Protein AF-X1VL59-F1 (afdb_monomer_lite)

Radius of gyration: 16.64 Å; chains: 1; bounding box: 40×26×43 Å

pLDDT: mean 94.8, std 4.2, range [69.0, 98.19]

Structure (mmCIF, N/CA/C/O backbone):
data_AF-X1VL59-F1
#
_entry.id   AF-X1VL59-F1
#
loop_
_atom_site.group_PDB
_atom_site.id
_atom_site.type_symbol
_atom_site.label_atom_id
_atom_site.label_alt_id
_atom_site.label_comp_id
_atom_site.label_asym_id
_atom_site.label_entity_id
_atom_site.label_seq_id
_atom_site.pdbx_PDB_ins_code
_atom_site.Cartn_x
_atom_site.Cartn_y
_atom_site.Cartn_z
_atom_site.occupancy
_atom_site.B_iso_or_equiv
_atom_site.auth_seq_id
_atom_site.auth_comp_id
_atom_site.auth_asym_id
_atom_site.auth_atom_id
_atom_site.pdbx_PDB_model_num
ATOM 1 N N . ASN A 1 1 ? 5.863 14.619 4.042 1.00 73.06 1 ASN A N 1
ATOM 2 C CA . ASN A 1 1 ? 5.404 13.212 4.060 1.00 73.06 1 ASN A CA 1
ATOM 3 C C . ASN A 1 1 ? 6.463 12.339 3.379 1.00 73.06 1 ASN A C 1
ATOM 5 O O . ASN A 1 1 ? 6.748 12.587 2.215 1.00 73.06 1 ASN A O 1
ATOM 9 N N . LYS A 1 2 ? 7.097 11.394 4.095 1.00 93.88 2 LYS A N 1
ATOM 10 C CA . LYS A 1 2 ? 8.183 10.532 3.564 1.00 93.88 2 LYS A CA 1
ATOM 11 C C . LYS A 1 2 ? 7.693 9.168 3.054 1.00 93.88 2 LYS A C 1
ATOM 13 O O . LYS A 1 2 ? 8.461 8.465 2.403 1.00 93.88 2 LYS A O 1
ATOM 18 N N . PHE A 1 3 ? 6.432 8.813 3.320 1.00 95.00 3 PHE A N 1
ATOM 19 C CA . PHE A 1 3 ? 5.903 7.480 3.040 1.00 95.00 3 PHE A CA 1
ATOM 20 C C . PHE A 1 3 ? 5.867 7.173 1.541 1.00 95.00 3 PHE A C 1
ATOM 22 O O . PHE A 1 3 ? 6.493 6.215 1.111 1.00 95.00 3 PHE A O 1
ATOM 29 N N . ILE A 1 4 ? 5.195 8.006 0.736 1.00 93.94 4 ILE A N 1
ATOM 30 C CA . ILE A 1 4 ? 5.028 7.755 -0.707 1.00 93.94 4 ILE A CA 1
ATOM 31 C C . ILE A 1 4 ? 6.375 7.709 -1.451 1.00 93.94 4 ILE A C 1
ATOM 33 O O . ILE A 1 4 ? 6.611 6.726 -2.153 1.00 93.94 4 ILE A O 1
ATOM 37 N N . PRO A 1 5 ? 7.310 8.667 -1.268 1.00 95.12 5 PRO A N 1
ATOM 38 C CA . PRO A 1 5 ? 8.630 8.561 -1.891 1.00 95.12 5 PRO A CA 1
ATOM 39 C C . PRO A 1 5 ? 9.404 7.310 -1.450 1.00 95.12 5 PRO A C 1
ATOM 41 O O . PRO A 1 5 ? 10.056 6.667 -2.271 1.00 95.12 5 PRO A O 1
ATOM 44 N N . GLY A 1 6 ? 9.320 6.943 -0.164 1.00 96.75 6 GLY A N 1
ATOM 45 C CA . GLY A 1 6 ? 9.948 5.733 0.369 1.00 96.75 6 GLY A CA 1
ATOM 46 C C . GLY A 1 6 ? 9.355 4.453 -0.219 1.00 96.75 6 GLY A C 1
ATOM 47 O O . GLY A 1 6 ? 10.105 3.568 -0.622 1.00 96.75 6 GLY A O 1
ATOM 48 N N . TYR A 1 7 ? 8.027 4.388 -0.323 1.00 96.69 7 TYR A N 1
ATOM 49 C CA . TYR A 1 7 ? 7.277 3.279 -0.907 1.00 96.69 7 TYR A CA 1
ATOM 50 C C . TYR A 1 7 ? 7.651 3.056 -2.371 1.00 96.69 7 TYR A C 1
ATOM 52 O O . TYR A 1 7 ? 8.087 1.963 -2.727 1.00 96.69 7 TYR A O 1
ATOM 60 N N . LEU A 1 8 ? 7.566 4.105 -3.196 1.00 96.38 8 LEU A N 1
ATOM 61 C CA . LEU A 1 8 ? 7.893 4.026 -4.621 1.00 96.38 8 LEU A CA 1
ATOM 62 C C . LEU A 1 8 ? 9.349 3.606 -4.838 1.00 96.38 8 LEU A C 1
ATOM 64 O O . LEU A 1 8 ? 9.623 2.755 -5.679 1.00 96.38 8 LEU A O 1
ATOM 68 N N . LYS A 1 9 ? 10.280 4.153 -4.045 1.00 96.31 9 LYS A N 1
ATOM 69 C CA . LYS A 1 9 ? 11.695 3.769 -4.101 1.00 96.31 9 LYS A CA 1
ATOM 70 C C . LYS A 1 9 ? 11.903 2.300 -3.730 1.00 96.31 9 LYS A C 1
ATOM 72 O O . LYS A 1 9 ? 12.639 1.606 -4.424 1.00 96.31 9 LYS A O 1
ATOM 77 N N . LEU A 1 10 ? 11.293 1.831 -2.641 1.00 97.56 10 LEU A N 1
ATOM 78 C CA . LEU A 1 10 ? 11.485 0.463 -2.156 1.00 97.56 10 LEU A CA 1
ATOM 79 C C . LEU A 1 10 ? 10.884 -0.563 -3.125 1.00 97.56 10 LEU A C 1
ATOM 81 O O . LEU A 1 10 ? 11.556 -1.534 -3.468 1.00 97.56 10 LEU A O 1
ATOM 85 N N . LEU A 1 11 ? 9.670 -0.307 -3.623 1.00 97.12 11 LEU A N 1
ATOM 86 C CA . LEU A 1 11 ? 9.008 -1.157 -4.612 1.00 97.12 11 LEU A CA 1
ATOM 87 C C . LEU A 1 11 ? 9.816 -1.213 -5.911 1.00 97.12 11 LEU A C 1
ATOM 89 O O . LEU A 1 11 ? 10.168 -2.298 -6.366 1.00 97.12 11 LEU A O 1
ATOM 93 N N . ALA A 1 12 ? 10.194 -0.058 -6.462 1.00 97.06 12 ALA A N 1
ATOM 94 C CA . ALA A 1 12 ? 10.972 -0.002 -7.695 1.00 97.06 12 ALA A CA 1
ATOM 95 C C . ALA A 1 12 ? 12.339 -0.694 -7.567 1.00 97.06 12 ALA A C 1
ATOM 97 O O . ALA A 1 12 ? 12.785 -1.361 -8.497 1.00 97.06 12 ALA A O 1
ATOM 98 N N . ASN A 1 13 ? 12.991 -0.587 -6.406 1.00 97.00 13 ASN A N 1
ATOM 99 C CA . ASN A 1 13 ? 14.250 -1.282 -6.148 1.00 97.00 13 ASN A CA 1
ATOM 100 C C . ASN A 1 13 ? 14.080 -2.806 -6.039 1.00 97.00 13 ASN A C 1
ATOM 102 O O . ASN A 1 13 ? 14.974 -3.535 -6.462 1.00 97.00 13 ASN A O 1
ATOM 106 N N . SER A 1 14 ? 12.951 -3.297 -5.513 1.00 96.81 14 SER A N 1
ATOM 107 C CA . SER A 1 14 ? 12.700 -4.743 -5.362 1.00 96.81 14 SER A CA 1
ATOM 108 C C . SER A 1 14 ? 12.651 -5.498 -6.700 1.00 96.81 14 SER A C 1
ATOM 110 O O . SER A 1 14 ? 12.983 -6.680 -6.762 1.00 96.81 14 SER A O 1
ATOM 112 N N . VAL A 1 15 ? 12.333 -4.788 -7.785 1.00 96.19 15 VAL A N 1
ATOM 113 C CA . VAL A 1 15 ? 12.239 -5.317 -9.156 1.00 96.19 15 VAL A CA 1
ATOM 114 C C . VAL A 1 15 ? 13.290 -4.726 -10.102 1.00 96.19 15 VAL A C 1
ATOM 116 O O . VAL A 1 15 ? 13.217 -4.918 -11.314 1.00 96.19 15 VAL A O 1
ATOM 119 N N . ALA A 1 16 ? 14.307 -4.039 -9.567 1.00 96.94 16 ALA A N 1
ATOM 120 C CA . ALA A 1 16 ? 15.310 -3.318 -10.360 1.00 96.94 16 ALA A CA 1
ATOM 121 C C . ALA A 1 16 ? 16.152 -4.207 -11.292 1.00 96.94 16 ALA A C 1
ATOM 123 O O . ALA A 1 16 ? 16.760 -3.703 -12.233 1.00 96.94 16 ALA A O 1
ATOM 124 N N . HIS A 1 17 ? 16.185 -5.516 -11.031 1.00 96.06 17 HIS A N 1
ATOM 125 C CA . HIS A 1 17 ? 16.843 -6.514 -11.874 1.00 96.06 17 HIS A CA 1
ATOM 126 C C . HIS A 1 17 ? 16.092 -6.784 -13.191 1.00 96.06 17 HIS A C 1
ATOM 128 O O . HIS A 1 17 ? 16.700 -7.298 -14.122 1.00 96.06 17 HIS A O 1
ATOM 134 N N . LEU A 1 18 ? 14.808 -6.413 -13.280 1.00 96.12 18 LEU A N 1
ATOM 135 C CA . LEU A 1 18 ? 13.996 -6.495 -14.500 1.00 96.12 18 LEU A CA 1
ATOM 136 C C . LEU A 1 18 ? 13.697 -5.109 -15.070 1.00 96.12 18 LEU A C 1
ATOM 138 O O . LEU A 1 18 ? 13.886 -4.866 -16.261 1.00 96.12 18 LEU A O 1
ATOM 142 N N . ILE A 1 19 ? 13.245 -4.187 -14.212 1.00 96.88 19 ILE A N 1
ATOM 143 C CA . ILE A 1 19 ? 12.802 -2.851 -14.614 1.00 96.88 19 ILE A CA 1
ATOM 144 C C . ILE A 1 19 ? 13.576 -1.793 -13.826 1.00 96.88 19 ILE A C 1
ATOM 146 O O . ILE A 1 19 ? 13.405 -1.685 -12.611 1.00 96.88 19 ILE A O 1
ATOM 150 N N . PRO A 1 20 ? 14.379 -0.940 -14.488 1.00 96.94 20 PRO A N 1
ATOM 151 C CA . PRO A 1 20 ? 15.100 0.131 -13.813 1.00 96.94 20 PRO A CA 1
ATOM 152 C C . PRO A 1 20 ? 14.157 1.060 -13.025 1.00 96.94 20 PRO A C 1
ATOM 154 O O . PRO A 1 20 ? 13.131 1.481 -13.570 1.00 96.94 20 PRO A O 1
ATOM 157 N N . PRO A 1 21 ? 14.517 1.511 -11.805 1.00 96.81 21 PRO A N 1
ATOM 158 C CA . PRO A 1 21 ? 13.649 2.381 -11.005 1.00 96.81 21 PRO A CA 1
ATOM 159 C C . PRO A 1 21 ? 13.201 3.668 -11.710 1.00 96.81 21 PRO A C 1
ATOM 161 O O . PRO A 1 21 ? 12.074 4.122 -11.522 1.00 96.81 21 PRO A O 1
ATOM 164 N N . LYS A 1 22 ? 14.057 4.215 -12.586 1.00 96.38 22 LYS A N 1
ATOM 165 C CA . LYS A 1 22 ? 13.764 5.391 -13.425 1.00 96.38 22 LYS A CA 1
ATOM 166 C C . LYS A 1 22 ? 12.615 5.186 -14.425 1.00 96.38 22 LYS A C 1
ATOM 168 O O . LYS A 1 22 ? 12.113 6.168 -14.951 1.00 96.38 22 LYS A O 1
ATOM 173 N N . LYS A 1 23 ? 12.239 3.935 -14.703 1.00 97.12 23 LYS A N 1
ATOM 174 C CA . LYS A 1 23 ? 11.114 3.540 -15.565 1.00 97.12 23 LYS A CA 1
ATOM 175 C C . LYS A 1 23 ? 9.913 3.089 -14.731 1.00 97.12 23 LYS A C 1
ATOM 177 O O . LYS A 1 23 ? 8.794 3.522 -14.983 1.00 97.12 23 LYS A O 1
ATOM 182 N N . MET A 1 24 ? 10.168 2.314 -13.674 1.00 97.00 24 MET A N 1
ATOM 183 C CA . MET A 1 24 ? 9.119 1.786 -12.800 1.00 97.00 24 MET A CA 1
ATOM 184 C C . MET A 1 24 ? 8.330 2.884 -12.072 1.00 97.00 24 MET A C 1
ATOM 186 O O . MET A 1 24 ? 7.102 2.876 -12.077 1.00 97.00 24 MET A O 1
ATOM 190 N N . VAL A 1 25 ? 9.016 3.856 -11.456 1.00 96.62 25 VAL A N 1
ATOM 191 C CA . VAL A 1 25 ? 8.331 4.905 -10.679 1.00 96.62 25 VAL A CA 1
ATOM 192 C C . VAL A 1 25 ? 7.397 5.752 -11.559 1.00 96.62 25 VAL A C 1
ATOM 194 O O . VAL A 1 25 ? 6.232 5.897 -11.183 1.00 96.62 25 VAL A O 1
ATOM 197 N N . PRO A 1 26 ? 7.825 6.268 -12.732 1.00 96.88 26 PRO A N 1
ATOM 198 C CA . PRO A 1 26 ? 6.912 6.955 -13.644 1.00 96.88 26 PRO A CA 1
ATOM 199 C C . PRO A 1 26 ? 5.716 6.108 -14.092 1.00 96.88 26 PRO A C 1
ATOM 201 O O . PRO A 1 26 ? 4.609 6.637 -14.158 1.00 96.88 26 PRO A O 1
ATOM 204 N N . ALA A 1 27 ? 5.906 4.809 -14.355 1.00 96.69 27 ALA A N 1
ATOM 205 C CA . ALA A 1 27 ? 4.814 3.918 -14.751 1.00 96.69 27 ALA A CA 1
ATOM 206 C C . ALA A 1 27 ? 3.736 3.812 -13.657 1.00 96.69 27 ALA A C 1
ATOM 208 O O . ALA A 1 27 ? 2.549 3.970 -13.943 1.00 96.69 27 ALA A O 1
ATOM 209 N N . ILE A 1 28 ? 4.143 3.645 -12.391 1.00 95.75 28 ILE A N 1
ATOM 210 C CA . ILE A 1 28 ? 3.214 3.608 -11.248 1.00 95.75 28 ILE A CA 1
ATOM 211 C C . ILE A 1 28 ? 2.457 4.935 -11.116 1.00 95.75 28 ILE A C 1
ATOM 213 O O . ILE A 1 28 ? 1.244 4.939 -10.898 1.00 95.75 28 ILE A O 1
ATOM 217 N N . LEU A 1 29 ? 3.159 6.066 -11.235 1.00 95.12 29 LEU A N 1
ATOM 218 C CA . LEU A 1 29 ? 2.546 7.391 -11.115 1.00 95.12 29 LEU A CA 1
ATOM 219 C C . LEU A 1 29 ? 1.522 7.644 -12.226 1.00 95.12 29 LEU A C 1
ATOM 221 O O . LEU A 1 29 ? 0.414 8.086 -11.932 1.00 95.12 29 LEU A O 1
ATOM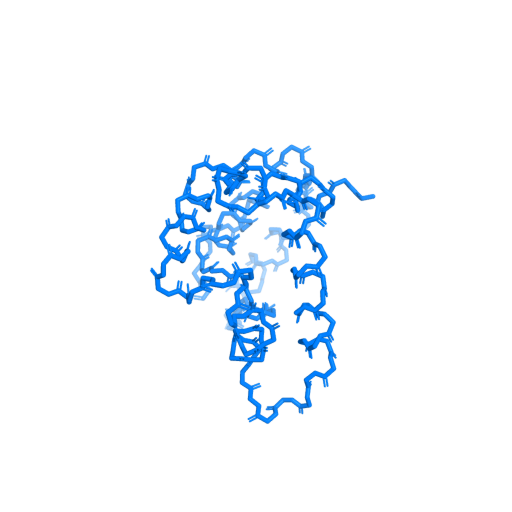 225 N N . LYS A 1 30 ? 1.851 7.288 -13.472 1.00 95.88 30 LYS A N 1
ATOM 226 C CA . LYS A 1 30 ? 0.939 7.396 -14.617 1.00 95.88 30 LYS A CA 1
ATOM 227 C C . LYS A 1 30 ? -0.313 6.531 -14.436 1.00 95.88 30 LYS A C 1
ATOM 229 O O . LYS A 1 30 ? -1.424 7.003 -14.659 1.00 95.88 30 LYS A O 1
ATOM 234 N N . ALA A 1 31 ? -0.154 5.283 -13.995 1.00 95.62 31 ALA A N 1
ATOM 235 C CA . ALA A 1 31 ? -1.293 4.409 -13.721 1.00 95.62 31 ALA A CA 1
ATOM 236 C C . ALA A 1 31 ? -2.154 4.934 -12.557 1.00 95.62 31 ALA A C 1
ATOM 238 O O . ALA A 1 31 ? -3.380 4.864 -12.606 1.00 95.62 31 ALA A O 1
ATOM 239 N N . SER A 1 32 ? -1.528 5.536 -11.542 1.00 93.38 32 SER A N 1
ATOM 240 C CA . SER A 1 32 ? -2.238 6.172 -10.423 1.00 93.38 32 SER A CA 1
ATOM 241 C C . SER A 1 32 ? -3.042 7.398 -10.868 1.00 93.38 32 SER A C 1
ATOM 243 O O . SER A 1 32 ? -4.154 7.611 -10.393 1.00 93.38 32 SER A O 1
ATOM 245 N N . GLU A 1 33 ? -2.513 8.196 -11.797 1.00 94.38 33 GLU A N 1
ATOM 246 C CA . GLU A 1 33 ? -3.242 9.317 -12.397 1.00 94.38 33 GLU A CA 1
ATOM 247 C C . GLU A 1 33 ? -4.472 8.835 -13.176 1.00 94.38 33 GLU A C 1
ATOM 249 O O . GLU A 1 33 ? -5.546 9.422 -13.058 1.00 94.38 33 GLU A O 1
ATOM 254 N N . PHE A 1 34 ? -4.352 7.723 -13.906 1.00 93.81 34 PHE A N 1
ATOM 255 C CA . PHE A 1 34 ? -5.491 7.118 -14.594 1.00 93.81 34 PHE A CA 1
ATOM 256 C C . PHE A 1 34 ? -6.586 6.670 -13.613 1.00 93.81 34 PHE A C 1
ATOM 258 O O . PHE A 1 34 ? -7.760 6.952 -13.838 1.00 93.81 34 PHE A O 1
ATOM 265 N N . VAL A 1 35 ? -6.207 6.053 -12.488 1.00 93.88 35 VAL A N 1
ATOM 266 C CA . VAL A 1 35 ? -7.147 5.693 -11.409 1.00 93.88 35 VAL A CA 1
ATOM 267 C C . VAL A 1 35 ? -7.846 6.923 -10.827 1.00 93.88 35 VAL A C 1
ATOM 269 O O . VAL A 1 35 ? -9.048 6.879 -10.590 1.00 93.88 35 VAL A O 1
ATOM 272 N N . ASN A 1 36 ? -7.130 8.031 -10.622 1.00 92.12 36 ASN A N 1
ATOM 273 C CA . ASN A 1 36 ? -7.726 9.262 -10.087 1.00 92.12 36 ASN A CA 1
ATOM 274 C C . ASN A 1 36 ? -8.778 9.875 -11.023 1.00 92.12 36 ASN A C 1
ATOM 276 O O . ASN A 1 36 ? -9.690 10.549 -10.551 1.00 92.12 36 ASN A O 1
ATOM 280 N N . ASN A 1 37 ? -8.649 9.634 -12.328 1.00 93.38 37 ASN A N 1
ATOM 281 C CA . ASN A 1 37 ? -9.577 10.108 -13.352 1.00 93.38 37 ASN A CA 1
ATOM 282 C C . ASN A 1 37 ? -10.648 9.063 -13.721 1.00 93.38 37 ASN A C 1
ATOM 284 O O . ASN A 1 37 ? -11.429 9.292 -14.644 1.00 93.38 37 ASN A O 1
ATOM 288 N N . ASN A 1 38 ? -10.683 7.914 -13.037 1.00 92.69 38 ASN A N 1
ATOM 289 C CA . ASN A 1 38 ? -11.672 6.871 -13.281 1.00 92.69 38 ASN A CA 1
ATOM 290 C C . ASN A 1 38 ? -13.069 7.338 -12.836 1.00 92.69 38 ASN A C 1
ATOM 292 O O . ASN A 1 38 ? -13.267 7.734 -11.689 1.00 92.69 38 ASN A O 1
ATOM 296 N N . ASP A 1 39 ? -14.054 7.247 -13.730 1.00 93.44 39 ASP A N 1
ATOM 297 C CA . ASP A 1 39 ? -15.432 7.711 -13.505 1.00 93.44 39 ASP A CA 1
ATOM 298 C C . ASP A 1 39 ? -16.306 6.706 -12.728 1.00 93.44 39 ASP A C 1
ATOM 300 O O . ASP A 1 39 ? -17.500 6.930 -12.527 1.00 93.44 39 ASP A O 1
ATOM 304 N N . GLY A 1 40 ? -15.710 5.595 -12.288 1.00 91.25 40 GLY A N 1
ATOM 305 C CA . GLY A 1 40 ? -16.367 4.545 -11.514 1.00 91.25 40 GLY A CA 1
ATOM 306 C C . GLY A 1 40 ? -17.086 3.491 -12.355 1.00 91.25 40 GLY A C 1
ATOM 307 O O . GLY A 1 40 ? -17.665 2.572 -11.778 1.00 91.25 40 GLY A O 1
ATOM 308 N N . LYS A 1 41 ? -17.037 3.563 -13.695 1.00 93.94 41 LYS A N 1
ATOM 309 C CA . LYS A 1 41 ? -17.605 2.512 -14.567 1.00 93.94 41 LYS A CA 1
ATOM 310 C C . LYS A 1 41 ? -16.860 1.184 -14.477 1.00 93.94 41 LYS A C 1
ATOM 312 O O . LYS A 1 41 ? -17.448 0.145 -14.765 1.00 93.94 41 LYS A O 1
ATOM 317 N N . ILE A 1 42 ? -15.583 1.2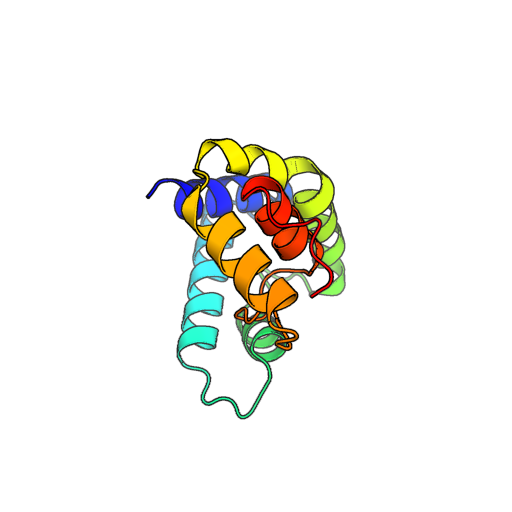21 -14.102 1.00 94.44 42 ILE A N 1
ATOM 318 C CA . ILE A 1 42 ? -14.761 0.036 -13.849 1.00 94.44 42 ILE A CA 1
ATOM 319 C C . ILE A 1 42 ? -14.119 0.113 -12.458 1.00 94.44 42 ILE A C 1
ATOM 321 O O . ILE A 1 42 ? -13.889 1.217 -11.952 1.00 94.44 42 ILE A O 1
ATOM 325 N N . PRO A 1 43 ? -13.784 -1.028 -11.831 1.00 92.56 43 PRO A N 1
ATOM 326 C CA . PRO A 1 43 ? -13.018 -1.044 -10.591 1.00 92.56 43 PRO A CA 1
ATOM 327 C C . PRO A 1 43 ? -11.651 -0.363 -10.747 1.00 92.56 43 PRO A C 1
ATOM 329 O O . PRO A 1 43 ? -11.003 -0.467 -11.788 1.00 92.56 43 PRO A O 1
ATOM 332 N N . ASN A 1 44 ? -11.164 0.283 -9.683 1.00 92.56 44 ASN A N 1
ATOM 333 C CA . ASN A 1 44 ? -9.854 0.946 -9.706 1.00 92.56 44 ASN A CA 1
ATOM 334 C C . ASN A 1 44 ? -8.689 -0.024 -9.934 1.00 92.56 44 ASN A C 1
ATOM 336 O O . ASN A 1 44 ? -7.703 0.365 -10.552 1.00 92.56 44 ASN A O 1
ATOM 340 N N . GLU A 1 45 ? -8.810 -1.278 -9.493 1.00 91.50 45 GLU A N 1
ATOM 341 C CA . GLU A 1 45 ? -7.819 -2.317 -9.788 1.00 91.50 45 GLU A CA 1
ATOM 342 C C . GLU A 1 45 ? -7.723 -2.568 -11.300 1.00 91.50 45 GLU A C 1
ATOM 344 O O . GLU A 1 45 ? -6.627 -2.620 -11.856 1.00 91.50 45 GLU A O 1
ATOM 349 N N . GLU A 1 46 ? -8.866 -2.658 -11.984 1.00 93.31 46 GLU A N 1
ATOM 350 C CA . GLU A 1 46 ? -8.922 -2.846 -13.433 1.00 93.31 46 GLU A CA 1
ATOM 351 C C . GLU A 1 46 ? -8.376 -1.617 -14.169 1.00 93.31 46 GLU A C 1
ATOM 353 O O . GLU A 1 46 ? -7.570 -1.757 -15.091 1.00 93.31 46 GLU A O 1
ATOM 358 N N . ALA A 1 47 ? -8.758 -0.411 -13.735 1.00 94.88 47 ALA A N 1
ATOM 359 C CA . ALA A 1 47 ? -8.244 0.840 -14.289 1.00 94.88 47 ALA A CA 1
ATOM 360 C C . ALA A 1 47 ? -6.715 0.932 -14.154 1.00 94.88 47 ALA A C 1
ATOM 362 O O . ALA A 1 47 ? -6.025 1.241 -15.128 1.00 94.88 47 ALA A O 1
ATOM 363 N N . PHE A 1 48 ? -6.178 0.605 -12.974 1.00 95.31 48 PHE A N 1
ATOM 364 C CA . PHE A 1 48 ? -4.737 0.555 -12.745 1.00 95.31 48 PHE A CA 1
ATOM 365 C C . PHE A 1 48 ? -4.076 -0.495 -13.637 1.00 95.31 48 PHE A C 1
ATOM 367 O O . PHE A 1 48 ? -3.114 -0.184 -14.332 1.00 95.31 48 PHE A O 1
ATOM 374 N N . SER A 1 49 ? -4.611 -1.721 -13.659 1.00 93.75 49 SER A N 1
ATOM 375 C CA . SER A 1 49 ? -4.051 -2.837 -14.425 1.00 93.75 49 SER A CA 1
ATOM 376 C C . SER A 1 49 ? -3.963 -2.515 -15.917 1.00 93.75 49 SER A C 1
ATOM 378 O O . SER A 1 49 ? -2.926 -2.774 -16.518 1.00 93.75 49 SER A O 1
ATOM 380 N N . LYS A 1 50 ? -5.003 -1.902 -16.502 1.00 94.38 50 LYS A N 1
ATOM 381 C CA . LYS A 1 50 ? -5.024 -1.484 -17.917 1.00 94.38 50 LYS A CA 1
ATOM 382 C C . LYS A 1 50 ? -4.033 -0.365 -18.237 1.00 94.38 50 LYS A C 1
ATOM 384 O O . LYS A 1 50 ? -3.543 -0.288 -19.357 1.00 94.38 50 LYS A O 1
ATOM 389 N N . ALA A 1 51 ? -3.790 0.538 -17.289 1.00 95.50 51 ALA A N 1
ATOM 390 C CA . ALA A 1 51 ? -2.879 1.663 -17.485 1.00 95.50 51 ALA A CA 1
ATOM 391 C C . ALA A 1 51 ? -1.413 1.295 -17.211 1.00 95.50 51 ALA A C 1
ATOM 393 O O . ALA A 1 51 ? -0.506 1.950 -17.730 1.00 95.50 51 ALA A O 1
ATOM 394 N N . PHE A 1 52 ? -1.191 0.293 -16.360 1.00 96.19 52 PHE A N 1
ATOM 395 C CA . PHE A 1 52 ? 0.127 -0.122 -15.907 1.00 96.19 52 PHE A CA 1
ATOM 396 C C . PHE A 1 52 ? 0.710 -1.250 -16.759 1.00 96.19 52 PHE A C 1
ATOM 398 O O . PHE A 1 52 ? 1.871 -1.155 -17.145 1.00 96.19 52 PHE A O 1
ATOM 405 N N . PHE A 1 53 ? -0.075 -2.289 -17.063 1.00 95.12 53 PHE A N 1
ATOM 406 C CA . PHE A 1 53 ? 0.386 -3.446 -17.829 1.00 95.12 53 PHE A CA 1
ATOM 407 C C . PHE A 1 53 ? 0.048 -3.329 -19.330 1.00 95.12 53 PHE A C 1
ATOM 409 O O . PHE A 1 53 ? -1.015 -2.807 -19.671 1.00 95.12 53 PHE A O 1
ATOM 416 N N . PRO A 1 54 ? 0.913 -3.842 -20.226 1.00 94.69 54 PRO A N 1
ATOM 417 C CA . PRO A 1 54 ? 2.249 -4.358 -19.931 1.00 94.69 54 PRO A CA 1
ATOM 418 C C . PRO A 1 54 ? 3.203 -3.224 -19.530 1.00 94.69 54 PRO A C 1
ATOM 420 O O . PRO A 1 54 ? 3.231 -2.160 -20.153 1.00 94.69 54 PRO A O 1
ATOM 423 N N . VAL A 1 55 ? 4.012 -3.455 -18.495 1.00 95.12 55 VAL A N 1
ATOM 424 C CA . VAL A 1 55 ? 5.000 -2.473 -18.027 1.00 95.12 55 VAL A CA 1
ATOM 425 C C . VAL A 1 55 ? 6.368 -2.882 -18.546 1.00 95.12 55 VAL A C 1
ATOM 427 O O . VAL A 1 55 ? 6.878 -3.943 -18.208 1.00 95.12 55 VAL A O 1
ATOM 430 N N . GLU A 1 56 ? 6.970 -2.046 -19.394 1.00 94.06 56 GLU A N 1
ATOM 431 C CA . GLU A 1 56 ? 8.305 -2.309 -19.959 1.00 94.06 56 GLU A CA 1
ATOM 432 C C . GLU A 1 56 ? 8.422 -3.685 -20.648 1.00 94.06 56 GLU A C 1
ATOM 434 O O . GLU A 1 56 ? 9.484 -4.301 -20.645 1.00 94.06 56 GLU A O 1
ATOM 439 N N . GLY A 1 57 ? 7.324 -4.147 -21.258 1.00 95.38 57 GLY A N 1
ATOM 440 C CA . GLY A 1 57 ? 7.256 -5.407 -22.003 1.00 95.38 57 GLY A CA 1
ATOM 441 C C . GLY A 1 57 ? 6.889 -6.639 -21.177 1.00 95.38 57 GLY A C 1
ATOM 442 O O . GLY A 1 57 ? 6.842 -7.719 -21.749 1.00 95.38 57 GLY A O 1
ATOM 443 N N . TYR A 1 58 ? 6.617 -6.481 -19.880 1.00 96.31 58 TYR A N 1
ATOM 444 C CA . TYR A 1 58 ? 6.194 -7.575 -19.011 1.00 96.31 58 TYR A CA 1
ATOM 445 C C . TYR A 1 58 ? 4.693 -7.528 -18.731 1.00 96.31 58 TYR A C 1
ATOM 447 O O . TYR A 1 58 ? 4.138 -6.476 -18.377 1.00 96.31 58 TYR A O 1
ATOM 455 N N . GLU A 1 59 ? 4.064 -8.688 -18.834 1.00 96.19 59 GLU A N 1
ATOM 456 C CA . GLU A 1 59 ? 2.663 -8.911 -18.511 1.00 96.19 59 GLU A CA 1
ATOM 457 C C . GLU A 1 59 ? 2.429 -8.993 -16.997 1.00 96.19 59 GLU A C 1
ATOM 459 O O . GLU A 1 59 ? 3.351 -9.183 -16.194 1.00 96.19 59 GLU A O 1
ATOM 464 N N . LYS A 1 60 ? 1.159 -8.859 -16.591 1.00 93.75 60 LYS A N 1
ATOM 465 C CA . LYS A 1 60 ? 0.760 -8.896 -15.174 1.00 93.75 60 LYS A CA 1
ATOM 466 C C . LYS A 1 60 ? 1.278 -10.150 -14.474 1.00 93.75 60 LYS A C 1
ATOM 468 O O . LYS A 1 60 ? 1.913 -10.039 -13.429 1.00 93.75 60 LYS A O 1
ATOM 473 N N . ASP A 1 61 ? 1.059 -11.316 -15.071 1.00 95.31 61 ASP A N 1
ATOM 474 C CA . ASP A 1 61 ? 1.388 -12.606 -14.460 1.00 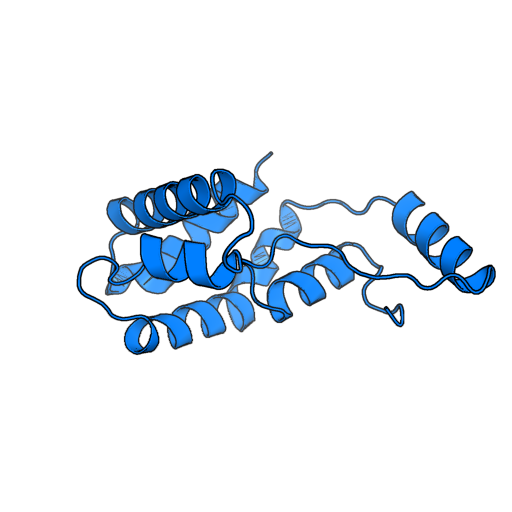95.31 61 ASP A CA 1
ATOM 475 C C . ASP A 1 61 ? 2.903 -12.820 -14.280 1.00 95.31 61 ASP A C 1
ATOM 477 O O . ASP A 1 61 ? 3.320 -13.570 -13.398 1.00 95.31 61 ASP A O 1
ATOM 481 N N . GLU A 1 62 ? 3.741 -12.122 -15.053 1.00 94.81 62 GLU A N 1
ATOM 482 C CA . GLU A 1 62 ? 5.203 -12.214 -14.958 1.00 94.81 62 GLU A CA 1
ATOM 483 C C . GLU A 1 62 ? 5.766 -11.409 -13.777 1.00 94.81 62 GLU A C 1
ATOM 485 O O . GLU A 1 62 ? 6.770 -11.795 -13.173 1.00 94.81 62 GLU A O 1
ATOM 490 N N . ILE A 1 63 ? 5.126 -10.287 -13.431 1.00 94.06 63 ILE A N 1
ATOM 491 C CA . ILE A 1 63 ? 5.620 -9.358 -12.402 1.00 94.06 63 ILE A CA 1
ATOM 492 C C . ILE A 1 63 ? 4.838 -9.453 -11.093 1.00 94.06 63 ILE A C 1
ATOM 494 O O . ILE A 1 63 ? 5.417 -9.208 -10.030 1.00 94.06 63 ILE A O 1
ATOM 498 N N . GLN A 1 64 ? 3.557 -9.827 -11.128 1.00 93.44 64 GLN A N 1
ATOM 499 C CA . GLN A 1 64 ? 2.702 -9.888 -9.940 1.00 93.44 64 GLN A CA 1
ATOM 500 C C . GLN A 1 64 ? 3.334 -10.684 -8.777 1.00 93.44 64 GLN A C 1
ATOM 502 O O . GLN A 1 64 ? 3.365 -10.144 -7.669 1.00 93.44 64 GLN A O 1
ATOM 507 N N . PRO A 1 65 ? 3.970 -11.859 -8.988 1.00 95.69 65 PRO A N 1
ATOM 508 C CA . PRO A 1 65 ? 4.626 -12.588 -7.896 1.00 95.69 65 PRO A CA 1
ATOM 509 C C . PRO A 1 65 ? 5.754 -11.804 -7.202 1.00 95.69 65 PRO A C 1
ATOM 511 O O . PRO A 1 65 ? 6.035 -12.007 -6.017 1.00 95.69 65 PRO A O 1
ATOM 514 N N . LEU A 1 66 ? 6.423 -10.893 -7.918 1.00 95.94 66 LEU A N 1
ATOM 515 C CA . LEU A 1 66 ? 7.464 -10.033 -7.348 1.00 95.94 66 LEU A CA 1
ATOM 516 C C . LEU A 1 66 ? 6.862 -8.929 -6.478 1.00 95.94 66 LEU A C 1
ATOM 518 O O . LEU A 1 66 ? 7.422 -8.604 -5.428 1.00 95.94 66 LEU A O 1
ATOM 522 N N . PHE A 1 67 ? 5.718 -8.376 -6.886 1.00 95.25 67 PHE A N 1
ATOM 523 C CA . PHE A 1 67 ? 4.968 -7.419 -6.074 1.00 95.25 67 PHE A CA 1
ATOM 524 C C . PHE A 1 67 ? 4.423 -8.074 -4.810 1.00 95.25 67 PHE A C 1
ATOM 526 O O . PHE A 1 67 ? 4.596 -7.518 -3.724 1.00 95.25 67 PHE A O 1
ATOM 533 N N . ASP A 1 68 ? 3.863 -9.275 -4.917 1.00 95.38 68 ASP A N 1
ATOM 534 C CA . ASP A 1 68 ? 3.355 -10.023 -3.764 1.00 95.38 68 ASP A CA 1
ATOM 535 C C . ASP A 1 68 ? 4.474 -10.265 -2.740 1.00 95.38 68 ASP A C 1
ATOM 537 O O . ASP A 1 68 ? 4.334 -9.941 -1.557 1.00 95.38 68 ASP A O 1
ATOM 541 N N . LYS A 1 69 ? 5.650 -10.702 -3.212 1.00 97.12 69 LYS A N 1
ATOM 542 C CA . LYS A 1 69 ? 6.848 -10.870 -2.375 1.00 97.12 69 LYS A CA 1
ATOM 543 C C . LYS A 1 69 ? 7.317 -9.557 -1.741 1.00 97.12 69 LYS A C 1
ATOM 545 O O . LYS A 1 69 ? 7.765 -9.557 -0.591 1.00 97.12 69 LYS A O 1
ATOM 550 N N . PHE A 1 70 ? 7.239 -8.439 -2.463 1.00 97.69 70 PHE A N 1
ATOM 551 C CA . PHE A 1 70 ? 7.549 -7.123 -1.904 1.00 97.69 70 PHE A CA 1
ATOM 552 C C . PHE A 1 70 ? 6.607 -6.782 -0.740 1.00 97.69 70 PHE A C 1
ATOM 554 O O . PHE A 1 70 ? 7.080 -6.342 0.315 1.00 97.69 70 PHE A O 1
ATOM 561 N N . TYR A 1 71 ? 5.299 -7.007 -0.896 1.00 96.88 71 TYR A N 1
ATOM 562 C CA . TYR A 1 71 ? 4.327 -6.726 0.160 1.00 96.88 71 TYR A CA 1
ATOM 563 C C . TYR A 1 71 ? 4.480 -7.648 1.369 1.00 96.88 71 TYR A C 1
ATOM 565 O O . TYR A 1 71 ? 4.339 -7.188 2.501 1.00 96.88 71 TYR A O 1
ATOM 573 N N . GLU A 1 72 ? 4.848 -8.906 1.146 1.00 95.81 72 GLU A N 1
ATOM 574 C CA . GLU A 1 72 ? 5.135 -9.868 2.211 1.00 95.81 72 GLU A CA 1
ATOM 575 C C . GLU A 1 72 ? 6.399 -9.485 3.010 1.00 95.81 72 GLU A C 1
ATOM 577 O O . GLU A 1 72 ? 6.426 -9.577 4.240 1.00 95.81 72 GLU A O 1
ATOM 582 N N . LYS A 1 73 ? 7.474 -9.055 2.329 1.00 95.44 73 LYS A N 1
ATOM 583 C CA . LYS A 1 73 ? 8.815 -8.985 2.944 1.00 95.44 73 LYS A CA 1
ATOM 584 C C . LYS A 1 73 ? 9.327 -7.578 3.207 1.00 95.44 73 LYS A C 1
ATOM 586 O O . LYS A 1 73 ? 9.917 -7.345 4.263 1.00 95.44 73 LYS A O 1
ATOM 591 N N . ASN A 1 74 ? 9.134 -6.657 2.269 1.00 96.94 74 ASN A N 1
ATOM 592 C CA . ASN A 1 74 ? 9.769 -5.337 2.286 1.00 96.94 74 ASN A CA 1
ATOM 593 C C . ASN A 1 74 ? 8.819 -4.225 2.733 1.00 96.94 74 ASN A C 1
ATOM 595 O O . ASN A 1 74 ? 9.259 -3.259 3.353 1.00 96.94 74 ASN A O 1
ATOM 599 N N . PHE A 1 75 ? 7.518 -4.350 2.470 1.00 97.62 75 PHE A N 1
ATOM 600 C CA . PHE A 1 75 ? 6.548 -3.289 2.755 1.00 97.62 75 PHE A CA 1
ATOM 601 C C . PHE A 1 75 ? 6.526 -2.861 4.232 1.00 97.62 75 PHE A C 1
ATOM 603 O O . PHE A 1 75 ? 6.449 -1.665 4.518 1.00 97.62 75 PHE A O 1
ATOM 610 N N . LYS A 1 76 ? 6.738 -3.801 5.164 1.00 97.00 76 LYS A N 1
ATOM 611 C CA . LYS A 1 76 ? 6.891 -3.537 6.608 1.00 97.00 76 LYS A CA 1
ATOM 612 C C . LYS A 1 76 ? 7.961 -2.505 6.967 1.00 97.00 76 LYS A C 1
ATOM 614 O O . LYS A 1 76 ? 7.827 -1.802 7.966 1.00 97.00 76 LYS A O 1
ATOM 619 N N . GLU A 1 77 ? 9.000 -2.344 6.149 1.00 97.19 77 GLU A N 1
ATOM 620 C CA . GLU A 1 77 ? 10.052 -1.349 6.391 1.00 97.19 77 GLU A CA 1
ATOM 621 C C . GLU A 1 77 ? 9.531 0.095 6.327 1.00 97.19 77 GLU A C 1
ATOM 623 O O . GLU A 1 77 ? 10.180 1.014 6.836 1.00 97.19 77 GLU A O 1
ATOM 628 N N . LEU A 1 78 ? 8.372 0.311 5.698 1.00 97.62 78 LEU A N 1
ATOM 629 C CA . LEU A 1 78 ? 7.741 1.622 5.557 1.00 97.62 78 LEU A CA 1
ATOM 630 C C . LEU A 1 78 ? 7.010 2.068 6.824 1.00 97.62 78 LEU A C 1
ATOM 632 O O . LEU A 1 78 ? 6.700 3.256 6.940 1.00 97.62 78 LEU A O 1
ATOM 636 N N . GLN A 1 79 ? 6.800 1.172 7.797 1.00 97.12 79 GLN A N 1
ATOM 637 C CA . GLN A 1 79 ? 6.177 1.499 9.083 1.00 97.12 79 GLN A CA 1
ATOM 638 C C . GLN A 1 79 ? 6.889 2.664 9.787 1.00 97.12 79 GLN A C 1
ATOM 640 O O . GLN A 1 79 ? 6.234 3.520 10.377 1.00 97.12 79 GLN A O 1
ATOM 645 N N . LYS A 1 80 ? 8.218 2.771 9.648 1.00 96.44 80 LYS A N 1
ATOM 646 C CA . LYS A 1 80 ? 9.031 3.873 10.202 1.00 96.44 80 LYS A CA 1
ATOM 647 C C . LYS A 1 80 ? 8.652 5.270 9.691 1.00 96.44 80 LYS A C 1
ATOM 649 O O . LYS A 1 80 ? 9.111 6.265 10.238 1.00 96.44 80 LYS A O 1
ATOM 654 N N . PHE A 1 81 ? 7.877 5.355 8.609 1.00 96.75 81 PHE A N 1
ATOM 655 C CA . PHE A 1 81 ? 7.361 6.609 8.056 1.00 96.75 81 PHE A CA 1
ATOM 656 C C . PHE A 1 81 ? 5.908 6.885 8.458 1.00 96.75 81 PHE A C 1
ATOM 658 O O . PHE A 1 81 ? 5.290 7.796 7.905 1.00 96.75 81 PHE A O 1
ATOM 665 N N . THR A 1 82 ? 5.353 6.086 9.369 1.00 95.25 82 THR A N 1
ATOM 666 C CA . THR A 1 82 ? 3.975 6.192 9.850 1.00 95.25 82 THR A CA 1
ATOM 667 C C . THR A 1 82 ? 3.951 6.485 11.342 1.00 95.25 82 THR A C 1
ATOM 669 O O . THR A 1 82 ? 4.899 6.182 12.061 1.00 95.25 82 THR A O 1
ATOM 672 N N . GLU A 1 83 ? 2.845 7.059 11.802 1.00 94.62 83 GLU A N 1
ATOM 673 C CA . GLU A 1 83 ? 2.607 7.348 13.211 1.00 94.62 83 GLU A CA 1
ATOM 674 C C . GLU A 1 83 ? 1.193 6.906 13.580 1.00 94.62 83 GLU A C 1
ATOM 676 O O . GLU A 1 83 ? 0.248 7.055 12.797 1.00 94.62 83 GLU A O 1
ATOM 681 N N . LYS A 1 84 ? 1.048 6.353 14.786 1.00 95.31 84 LYS A N 1
ATOM 682 C CA . LYS A 1 84 ? -0.260 6.006 15.340 1.00 95.31 84 LYS A CA 1
ATOM 683 C C . LYS A 1 84 ? -0.992 7.284 15.733 1.00 95.31 84 LYS A C 1
ATOM 685 O O . LYS A 1 84 ? -0.402 8.177 16.331 1.00 95.31 84 LYS A O 1
ATOM 690 N N . LYS A 1 85 ? -2.297 7.323 15.468 1.00 96.00 85 LYS A N 1
ATOM 691 C CA . LYS A 1 85 ? -3.214 8.314 16.044 1.00 96.00 85 LYS A CA 1
ATOM 692 C C . LYS A 1 85 ? -3.959 7.654 17.203 1.00 96.00 85 LYS A C 1
ATOM 694 O O . LYS A 1 85 ? -4.834 6.830 16.927 1.00 96.00 85 LYS A O 1
ATOM 699 N N . PRO A 1 86 ? -3.622 7.938 18.475 1.00 92.12 86 PRO A N 1
ATOM 700 C CA . PRO A 1 86 ? -4.236 7.263 19.623 1.00 92.12 86 PRO A CA 1
ATOM 701 C C . PRO A 1 86 ? -5.769 7.357 19.645 1.00 92.12 86 PRO A C 1
ATOM 703 O O . PRO A 1 86 ? -6.451 6.454 20.131 1.00 92.12 86 PRO A O 1
ATOM 706 N N . GLU A 1 87 ? -6.322 8.431 19.086 1.00 96.69 87 GLU A N 1
ATOM 707 C CA . GLU A 1 87 ? -7.758 8.676 18.982 1.00 96.69 87 GLU A CA 1
ATOM 708 C C . GLU A 1 87 ? -8.448 7.687 18.036 1.00 96.69 87 GLU A C 1
ATOM 710 O O . GLU A 1 87 ? -9.605 7.342 18.270 1.00 96.69 87 GLU A O 1
ATOM 715 N N . ALA A 1 88 ? -7.752 7.180 17.010 1.00 96.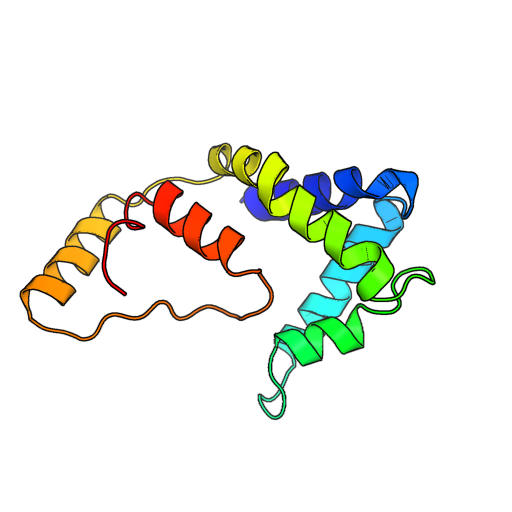12 88 ALA A N 1
ATOM 716 C CA . ALA A 1 88 ? -8.335 6.275 16.018 1.00 96.12 88 ALA A CA 1
ATOM 717 C C . ALA A 1 88 ? -8.890 5.005 16.674 1.00 96.12 88 ALA A C 1
ATOM 719 O O . ALA A 1 88 ? -10.032 4.622 16.420 1.00 96.12 88 ALA A O 1
ATOM 720 N N . ARG A 1 89 ? -8.127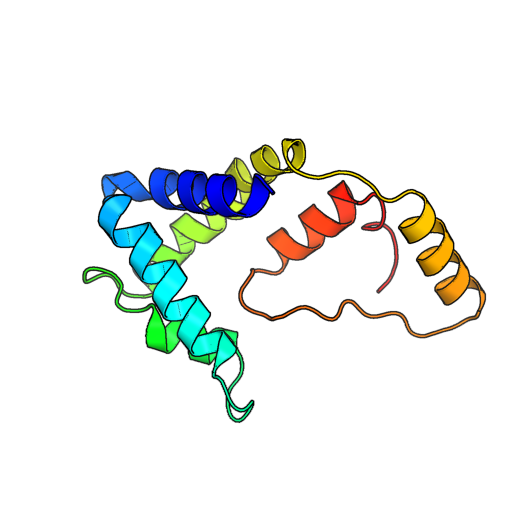 4.401 17.594 1.00 96.12 89 ARG A N 1
ATOM 721 C CA . ARG A 1 89 ? -8.578 3.213 18.327 1.00 96.12 89 ARG A CA 1
ATOM 722 C C . ARG A 1 89 ? -9.807 3.506 19.181 1.00 96.12 89 ARG A C 1
ATOM 724 O O . ARG A 1 89 ? -10.742 2.714 19.181 1.00 96.12 89 ARG A O 1
ATOM 731 N N . LYS A 1 90 ? -9.832 4.650 19.878 1.00 97.06 90 LYS A N 1
ATOM 732 C CA . LYS A 1 90 ? -10.982 5.051 20.707 1.00 97.06 90 LYS A CA 1
ATOM 733 C C . LYS A 1 90 ? -12.244 5.214 19.862 1.00 97.06 90 LYS A C 1
ATOM 735 O O . LYS A 1 90 ? -13.305 4.750 20.267 1.00 97.06 90 LYS A O 1
ATOM 740 N N . VAL A 1 91 ? -12.126 5.833 18.689 1.00 97.12 91 VAL A N 1
ATOM 741 C CA . VAL A 1 91 ? -13.252 6.035 17.768 1.00 97.12 91 VAL A CA 1
ATOM 742 C C . VAL A 1 91 ? -13.792 4.698 17.261 1.00 97.12 91 VAL A C 1
ATOM 744 O O . VAL A 1 91 ? -14.993 4.459 17.358 1.00 97.12 91 VAL A O 1
ATOM 747 N N . ILE A 1 92 ? -12.917 3.810 16.786 1.00 97.19 92 ILE A N 1
ATOM 748 C CA . ILE A 1 92 ? -13.318 2.505 16.237 1.00 97.19 92 ILE A CA 1
ATOM 749 C C . ILE A 1 92 ? -13.937 1.624 17.325 1.00 97.19 92 ILE A C 1
ATOM 751 O O . ILE A 1 92 ? -15.033 1.102 17.139 1.00 97.19 92 ILE A O 1
ATOM 755 N N . GLN A 1 93 ? -13.304 1.545 18.500 1.00 97.62 93 GLN A N 1
ATOM 756 C CA . GLN A 1 93 ? -13.847 0.822 19.651 1.00 97.62 93 GLN A CA 1
ATOM 757 C C . GLN A 1 93 ? -15.246 1.322 20.034 1.00 97.62 93 GLN A C 1
ATOM 759 O O . GLN A 1 93 ? -16.117 0.514 20.343 1.00 97.62 93 GLN A O 1
ATOM 764 N N . THR A 1 94 ? -15.457 2.643 19.998 1.00 98.12 94 THR A N 1
ATOM 765 C CA . THR A 1 94 ? -16.752 3.267 20.308 1.00 98.12 94 THR A CA 1
ATOM 766 C C . THR A 1 94 ? -17.811 2.938 19.258 1.00 98.12 94 THR A C 1
ATOM 768 O O . THR A 1 94 ? -18.981 2.787 19.596 1.00 98.12 94 THR A O 1
ATOM 771 N N . ALA A 1 95 ? -17.429 2.844 17.983 1.00 98.00 95 ALA A N 1
ATOM 772 C CA . ALA A 1 95 ? -18.354 2.459 16.924 1.00 98.00 95 ALA A CA 1
ATOM 773 C C . ALA A 1 95 ? -18.833 1.013 17.117 1.00 98.00 95 ALA A C 1
ATOM 775 O O . ALA A 1 95 ? -20.039 0.771 17.133 1.00 98.00 95 ALA A O 1
ATOM 776 N N . PHE A 1 96 ? -17.908 0.083 17.376 1.00 97.81 96 PHE A N 1
ATOM 777 C CA . PHE A 1 96 ? -18.260 -1.304 17.690 1.00 97.81 96 PHE A CA 1
ATOM 778 C C . PHE A 1 96 ? -19.082 -1.428 18.977 1.00 97.81 96 PHE A C 1
ATOM 780 O O . PHE A 1 96 ? -20.063 -2.159 18.993 1.00 97.81 96 PHE A O 1
ATOM 787 N N . SER A 1 97 ? -18.756 -0.680 20.04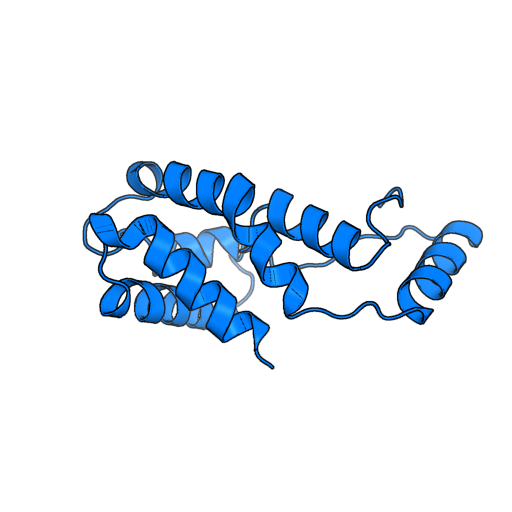1 1.00 97.81 97 SER A N 1
ATOM 788 C CA . SER A 1 97 ? -19.529 -0.724 21.296 1.00 97.81 97 SER A CA 1
ATOM 789 C C . SER A 1 97 ? -20.946 -0.154 21.176 1.00 97.81 97 SER A C 1
ATOM 791 O O . SER A 1 97 ? -21.716 -0.240 22.127 1.00 97.81 97 SER A O 1
ATOM 793 N N . LYS A 1 98 ? -21.258 0.515 20.063 1.00 98.19 98 LYS A N 1
ATOM 794 C CA . LYS A 1 98 ? -22.588 1.040 19.731 1.00 98.19 98 LYS A CA 1
ATOM 795 C C . LYS A 1 98 ? -23.311 0.175 18.695 1.00 98.19 98 LYS A C 1
ATOM 797 O O . LYS A 1 98 ? -24.276 0.643 18.099 1.00 98.19 98 LYS A O 1
ATOM 802 N N . ASP A 1 99 ? -22.815 -1.038 18.448 1.00 97.12 99 ASP A N 1
ATOM 803 C CA . ASP A 1 99 ? -23.359 -1.992 17.477 1.00 97.12 99 ASP A CA 1
ATOM 804 C C . ASP A 1 99 ? -23.415 -1.446 16.040 1.00 97.12 99 ASP A C 1
ATOM 806 O O . ASP A 1 99 ? -24.231 -1.863 15.214 1.00 97.12 99 ASP A O 1
ATOM 810 N N . TYR A 1 100 ? -22.535 -0.496 15.705 1.00 98.12 100 TYR A N 1
ATOM 811 C CA . TYR A 1 100 ? -22.417 -0.018 14.334 1.00 98.12 100 TYR A CA 1
ATOM 812 C C . TYR A 1 100 ? -21.663 -1.023 13.471 1.00 98.12 100 TYR A C 1
ATOM 814 O O . TYR A 1 100 ? -20.652 -1.593 13.880 1.00 98.12 100 TYR A O 1
ATOM 822 N N . LYS A 1 101 ? -22.104 -1.160 12.216 1.00 97.12 101 LYS A N 1
ATOM 823 C CA . LYS A 1 101 ? -21.318 -1.827 11.180 1.00 97.12 101 LYS A CA 1
ATOM 824 C C . LYS A 1 101 ? -20.148 -0.925 10.792 1.00 97.12 101 LYS A C 1
ATOM 826 O O . LYS A 1 101 ? -20.350 0.149 10.225 1.00 97.12 101 LYS A O 1
ATOM 831 N N . VAL A 1 102 ? -18.934 -1.364 11.093 1.00 97.00 102 VAL A N 1
ATOM 832 C CA . VAL A 1 102 ? -17.695 -0.666 10.737 1.00 97.00 102 VAL A CA 1
ATOM 833 C C . VAL A 1 102 ? -17.081 -1.378 9.541 1.00 97.00 102 VAL A C 1
ATOM 835 O O . VAL A 1 102 ? -17.031 -2.594 9.540 1.00 97.00 102 VAL A O 1
ATOM 838 N N . VAL A 1 103 ? -16.625 -0.640 8.528 1.00 95.50 103 VAL A N 1
ATOM 839 C CA . VAL A 1 103 ? -15.964 -1.205 7.339 1.00 95.50 103 VAL A CA 1
ATOM 840 C C . VAL A 1 103 ? -14.717 -0.400 6.990 1.00 95.50 103 VAL A C 1
ATOM 842 O O . VAL A 1 103 ? -14.651 0.803 7.258 1.00 95.50 103 VAL A O 1
ATOM 845 N N . ILE A 1 104 ? -13.741 -1.039 6.343 1.00 93.88 104 ILE A N 1
ATOM 846 C CA . ILE A 1 104 ? -12.567 -0.355 5.789 1.00 93.88 104 ILE A CA 1
ATOM 847 C C . ILE A 1 104 ? -12.852 0.067 4.347 1.00 93.88 104 ILE A C 1
ATOM 849 O O . ILE A 1 104 ? -12.860 -0.752 3.431 1.00 93.88 104 ILE A O 1
ATOM 853 N N . ALA A 1 105 ? -13.060 1.366 4.136 1.00 90.50 105 ALA A N 1
ATOM 854 C CA . ALA A 1 105 ? -13.206 1.947 2.805 1.00 90.50 105 ALA A CA 1
ATOM 855 C C . ALA A 1 105 ? -11.842 2.440 2.295 1.00 90.50 105 ALA A C 1
ATOM 857 O O . ALA A 1 105 ? -11.291 3.419 2.799 1.00 90.50 105 ALA A O 1
ATOM 858 N N . THR A 1 106 ? -11.287 1.756 1.295 1.00 84.75 106 THR A N 1
ATOM 859 C CA . THR A 1 106 ? -9.997 2.087 0.669 1.00 84.75 106 THR A CA 1
ATOM 860 C C . THR A 1 106 ? -10.137 2.139 -0.848 1.00 84.75 106 THR A C 1
ATOM 862 O O . THR A 1 106 ? -11.009 1.486 -1.412 1.00 84.75 106 THR A O 1
ATOM 865 N N . THR A 1 107 ? -9.263 2.889 -1.521 1.00 78.06 107 THR A N 1
ATOM 866 C CA . THR A 1 107 ? -9.133 2.876 -2.984 1.00 78.06 107 THR A CA 1
ATOM 867 C C . THR A 1 107 ? -8.420 1.576 -3.393 1.00 78.06 107 THR A C 1
ATOM 869 O O . THR A 1 107 ? -7.235 1.431 -3.070 1.00 78.06 107 THR A O 1
ATOM 872 N N . PRO A 1 108 ? -9.091 0.608 -4.052 1.00 69.00 108 PRO A N 1
ATOM 873 C CA . PRO A 1 108 ? -8.553 -0.739 -4.251 1.00 69.00 108 PRO A CA 1
ATOM 874 C C . PRO A 1 108 ? -7.521 -0.776 -5.386 1.00 69.00 108 PRO A C 1
ATOM 876 O O . PRO A 1 108 ? -7.823 -1.120 -6.521 1.00 69.00 108 PRO A O 1
ATOM 879 N N . VAL A 1 109 ? -6.294 -0.371 -5.064 1.00 80.25 109 VAL A N 1
ATOM 880 C CA . VAL A 1 109 ? -5.080 -0.554 -5.887 1.00 80.25 109 VAL A CA 1
ATOM 881 C C . VAL A 1 109 ? -4.005 -1.309 -5.099 1.00 80.25 109 VAL A C 1
ATOM 883 O O . VAL A 1 109 ? -3.149 -1.976 -5.667 1.00 80.25 109 VAL A O 1
ATOM 886 N N . LEU A 1 110 ? -4.045 -1.208 -3.769 1.00 84.56 110 LEU A N 1
ATOM 887 C CA . LEU A 1 110 ? -3.172 -1.961 -2.880 1.00 84.56 110 LEU A CA 1
ATOM 888 C C . LEU A 1 110 ? -3.767 -3.351 -2.618 1.00 84.56 110 LEU A C 1
ATOM 890 O O . LEU A 1 110 ? -4.981 -3.445 -2.417 1.00 84.56 110 LEU A O 1
ATOM 894 N N . PRO A 1 111 ? -2.938 -4.405 -2.544 1.00 90.31 111 PRO A N 1
ATOM 895 C CA . PRO A 1 111 ? -3.417 -5.728 -2.170 1.00 90.31 111 PRO A CA 1
ATOM 896 C C . PRO A 1 111 ? -3.879 -5.749 -0.710 1.00 90.31 111 PRO A C 1
ATOM 898 O O . PRO A 1 111 ? -3.427 -4.945 0.113 1.00 90.31 111 PRO A O 1
ATOM 901 N N . LEU A 1 112 ? -4.733 -6.719 -0.376 1.00 91.38 112 LEU A N 1
ATOM 902 C CA . LEU A 1 112 ? -5.316 -6.875 0.961 1.00 91.38 112 LEU A CA 1
ATOM 903 C C . LEU A 1 112 ? -4.257 -6.881 2.075 1.00 91.38 112 LEU A C 1
ATOM 905 O O . LEU A 1 112 ? -4.383 -6.126 3.036 1.00 91.38 112 LEU A O 1
ATOM 909 N N . THR A 1 113 ? -3.153 -7.610 1.888 1.00 94.12 113 THR A N 1
ATOM 910 C CA . THR A 1 113 ? -2.061 -7.670 2.876 1.00 94.12 113 THR A CA 1
ATOM 911 C C . THR A 1 113 ? -1.481 -6.292 3.222 1.00 94.12 113 THR A C 1
ATOM 913 O O . THR A 1 113 ? -1.123 -6.030 4.368 1.00 94.12 113 THR A O 1
ATOM 916 N N . ALA A 1 114 ? -1.421 -5.360 2.264 1.00 94.50 114 ALA A N 1
ATOM 917 C CA . ALA A 1 114 ? -0.912 -4.015 2.515 1.00 94.50 114 ALA A CA 1
ATOM 918 C C . ALA A 1 114 ? -1.900 -3.175 3.338 1.00 94.50 114 ALA A C 1
ATOM 920 O O . ALA A 1 114 ? -1.486 -2.276 4.075 1.00 94.50 114 ALA A O 1
ATOM 921 N N . ILE A 1 115 ? -3.200 -3.448 3.203 1.00 94.94 115 ILE A N 1
ATOM 922 C CA . ILE A 1 115 ? -4.257 -2.817 3.994 1.00 94.94 115 ILE A CA 1
ATOM 923 C C . ILE A 1 115 ? -4.185 -3.342 5.429 1.00 94.94 115 ILE A C 1
ATOM 925 O O . ILE A 1 115 ? -4.057 -2.535 6.349 1.00 94.94 115 ILE A O 1
ATOM 929 N N . GLU A 1 116 ? -4.162 -4.662 5.611 1.00 95.69 116 GLU A N 1
ATOM 930 C CA . GLU A 1 116 ? -4.071 -5.325 6.922 1.00 95.69 116 GLU A CA 1
ATOM 931 C C . GLU A 1 116 ? -2.832 -4.873 7.702 1.00 95.69 116 GLU A C 1
ATOM 933 O O . GLU A 1 116 ? -2.956 -4.354 8.811 1.00 95.69 116 GLU A O 1
ATOM 938 N N . GLN A 1 117 ? -1.649 -4.918 7.077 1.00 97.12 117 GLN A N 1
ATOM 939 C CA . GLN A 1 117 ? -0.410 -4.443 7.699 1.00 97.12 117 GLN A CA 1
ATOM 940 C C . GLN A 1 117 ? -0.528 -2.988 8.176 1.00 97.12 117 GLN A C 1
ATOM 942 O O . GLN A 1 117 ? -0.057 -2.641 9.257 1.00 97.12 117 GLN A O 1
ATOM 947 N N . ARG A 1 118 ? -1.180 -2.109 7.406 1.00 95.81 118 ARG A N 1
ATOM 948 C CA . ARG A 1 118 ? -1.366 -0.707 7.810 1.00 95.81 118 ARG A CA 1
ATOM 949 C C . ARG A 1 118 ? -2.347 -0.555 8.973 1.00 95.81 118 ARG A C 1
ATOM 951 O O . ARG A 1 118 ? -2.139 0.345 9.791 1.00 95.81 118 ARG A O 1
ATOM 958 N N . LEU A 1 119 ? -3.376 -1.399 9.067 1.00 96.62 119 LEU A N 1
ATOM 959 C CA . LEU A 1 119 ? -4.271 -1.437 10.230 1.00 96.62 119 LEU A CA 1
ATOM 960 C C . LEU A 1 119 ? -3.508 -1.891 11.483 1.00 96.62 119 LEU A C 1
ATOM 962 O O . LEU A 1 119 ? -3.635 -1.261 12.539 1.00 96.62 119 LEU A O 1
ATOM 966 N N . ASP A 1 120 ? -2.638 -2.893 11.353 1.00 97.19 120 ASP A N 1
ATOM 967 C CA . ASP A 1 120 ? -1.768 -3.357 12.441 1.00 97.19 120 ASP A CA 1
ATOM 968 C C . ASP A 1 120 ? -0.798 -2.267 12.898 1.00 97.19 120 ASP A C 1
ATOM 970 O O . ASP A 1 120 ? -0.661 -1.993 14.096 1.00 97.19 120 ASP A O 1
ATOM 974 N N . TRP A 1 121 ? -0.158 -1.570 11.954 1.00 97.06 121 TRP A N 1
ATOM 975 C CA . TRP A 1 121 ? 0.748 -0.466 12.278 1.00 97.06 121 TRP A CA 1
ATOM 976 C C . TRP A 1 121 ? 0.023 0.669 12.996 1.00 97.06 121 TRP A C 1
ATOM 978 O O . TRP A 1 121 ? 0.598 1.285 13.896 1.00 97.06 121 TRP A O 1
ATOM 988 N N . ALA A 1 122 ? -1.239 0.916 12.642 1.00 96.38 122 ALA A N 1
ATOM 989 C CA . ALA A 1 122 ? -2.104 1.879 13.313 1.00 96.38 122 ALA A CA 1
ATOM 990 C C . ALA A 1 122 ? -2.623 1.382 14.680 1.00 96.38 122 ALA A C 1
ATOM 992 O O . ALA A 1 122 ? -3.146 2.182 15.456 1.00 96.38 122 ALA A O 1
ATOM 993 N N . GLY A 1 123 ? -2.424 0.103 15.020 1.00 96.56 123 GLY A N 1
ATOM 994 C CA . GLY A 1 123 ? -2.898 -0.502 16.265 1.00 96.56 123 GLY A CA 1
ATOM 995 C C . GLY A 1 123 ? -4.413 -0.676 16.298 1.00 96.56 123 GLY A C 1
ATOM 996 O O . GLY A 1 123 ? -5.019 -0.461 17.347 1.00 96.56 123 GLY A O 1
ATOM 997 N N . ILE A 1 124 ? -5.014 -0.974 15.146 1.00 97.12 124 ILE A N 1
ATOM 998 C CA . ILE A 1 124 ? -6.459 -1.163 14.955 1.00 97.12 124 ILE A CA 1
ATOM 999 C C . ILE A 1 124 ? -6.760 -2.375 14.053 1.00 97.12 124 ILE A C 1
ATOM 1001 O O . ILE A 1 124 ? -7.868 -2.487 13.545 1.00 97.12 124 ILE A O 1
ATOM 1005 N N . GLY A 1 125 ? -5.789 -3.252 13.789 1.00 96.88 125 GLY A N 1
ATOM 1006 C CA . GLY A 1 125 ? -5.986 -4.439 12.944 1.00 96.88 125 GLY A CA 1
ATOM 1007 C C . GLY A 1 125 ? -6.746 -5.579 13.625 1.00 96.88 125 GLY A C 1
ATOM 1008 O O . GLY A 1 125 ? -7.276 -6.449 12.952 1.00 96.88 125 GLY A O 1
ATOM 1009 N N . ASP A 1 126 ? -6.869 -5.542 14.950 1.00 96.81 126 ASP A N 1
ATOM 1010 C CA . ASP A 1 126 ? -7.512 -6.566 15.779 1.00 96.81 126 ASP A CA 1
ATOM 1011 C C . ASP A 1 126 ? -9.046 -6.448 15.867 1.00 96.81 126 ASP A C 1
ATOM 1013 O O . ASP A 1 126 ? -9.690 -7.247 16.546 1.00 96.81 126 ASP A O 1
ATOM 1017 N N . PHE A 1 127 ? -9.644 -5.453 15.209 1.00 96.75 127 PHE A N 1
ATOM 1018 C CA . PHE A 1 127 ? -11.094 -5.267 15.188 1.00 96.75 127 PHE A CA 1
ATOM 1019 C C . PHE A 1 127 ? -11.783 -6.118 14.101 1.00 96.75 127 PHE A C 1
ATOM 1021 O O . PHE A 1 127 ? -11.212 -6.312 13.028 1.00 96.75 127 PHE A O 1
ATOM 1028 N N . PRO A 1 128 ? -13.034 -6.571 14.327 1.00 94.88 128 PRO A N 1
ATOM 1029 C CA . PRO A 1 128 ? -13.786 -7.392 13.375 1.00 94.88 128 PRO A CA 1
ATOM 1030 C C . PRO A 1 128 ? -14.564 -6.526 12.365 1.00 94.88 128 PRO A C 1
ATOM 1032 O O . PRO A 1 128 ? -15.773 -6.339 12.506 1.00 94.88 128 PRO A O 1
ATOM 1035 N N . TYR A 1 129 ? -13.851 -5.945 11.395 1.00 93.56 129 TYR A N 1
ATOM 1036 C CA . TYR A 1 129 ? -14.424 -5.144 10.296 1.00 93.56 129 TYR A CA 1
ATOM 1037 C C . TYR A 1 129 ? -15.322 -5.945 9.339 1.00 93.56 129 TYR A C 1
ATOM 1039 O O . TYR A 1 129 ? -15.126 -7.174 9.217 1.00 93.56 129 TYR A O 1
#

Organism: NCBI:txid412755

Foldseek 3Di:
DCLVVVVLVLLQVLCCVPPNSVQSSVLQVQLVVQLVVDPPPDASQVSSQVSRPPRPNRGCVRCVVSVVVCLVPPLLVSLVVDDADPVVQVVVVVCVVVVHDDDDDDRPNDDPSSVLSVCVSNVNSPDDD

Sequence (129 aa):
NKFIPGYLKLLANSVAHLIPPKKMVPAILKASEFVNNNDGKIPNEEAFSKAFFPVEGYEKDEIQPLFDKFYEKNFKELQKFTEKKPEARKVIQTAFSKDYKVVIATTPVLPLTAIEQRLDWAGIGDFPY

Secondary structure (DSSP, 8-state):
--HHHHHHHHHHHHTTTTS-HHHHHHHHHHHHHHHHT--SSS-HHHHHHHHHPSBTTB-HHHHHHHHHHHHHHTGGGGGGG----HHHHHHHHHHHTTT--------TTS-HHHHHHHHHHHT-TTS--